Protein AF-A0A6L8ME46-F1 (afdb_monomer_lite)

Radius of gyration: 32.48 Å; chains: 1; bounding box: 89×39×88 Å

pLDDT: mean 83.57, std 16.37, range [35.91, 98.25]

Sequence (170 aa):
MGHIVDQDEEAYLAISTKRDQLRSTLTSAEKLLAERDKTIAALERQEGTIAKIMNDLLVGNQSAWIEWQHGKGAEAAMEWVENSLAGCGTPAEDAPWSKDAQAWYSANKADPFPTCFCGRPSNHLWMGKGFYSDAHYDQARAKAAAEATGKTGLPIFDGSSPDTEGGSCD

Structure (mmCIF, N/CA/C/O backbone):
data_AF-A0A6L8ME46-F1
#
_entry.id   AF-A0A6L8ME46-F1
#
loop_
_atom_site.group_PDB
_atom_site.id
_atom_site.type_symbol
_atom_site.label_atom_id
_atom_site.label_alt_id
_atom_site.label_comp_id
_atom_site.label_asym_id
_atom_site.label_entity_id
_atom_site.label_seq_id
_atom_site.pdbx_PDB_ins_code
_atom_site.Cartn_x
_atom_site.Cartn_y
_atom_site.Cartn_z
_atom_site.occupancy
_atom_site.B_iso_or_equiv
_atom_site.auth_seq_id
_atom_site.auth_comp_id
_atom_site.auth_asym_id
_atom_site.auth_atom_id
_atom_site.pdbx_PDB_model_num
ATOM 1 N N . MET A 1 1 ? -59.714 19.685 47.707 1.00 51.50 1 MET A N 1
ATOM 2 C CA . MET A 1 1 ? -58.482 19.106 48.284 1.00 51.50 1 MET A CA 1
ATOM 3 C C . MET A 1 1 ? -57.847 18.011 47.414 1.00 51.50 1 MET A C 1
ATOM 5 O O . MET A 1 1 ? -56.704 17.690 47.677 1.00 51.50 1 MET A O 1
ATOM 9 N N . GLY A 1 2 ? -58.515 17.483 46.370 1.00 56.84 2 GLY A N 1
ATOM 10 C CA . GLY A 1 2 ? -57.935 16.452 45.482 1.00 56.84 2 GLY A CA 1
ATOM 11 C C . GLY A 1 2 ? -56.994 16.959 44.377 1.00 56.84 2 GLY A C 1
ATOM 12 O O . GLY A 1 2 ? -56.082 16.250 43.991 1.00 56.84 2 GLY A O 1
ATOM 13 N N . HIS A 1 3 ? -57.134 18.211 43.929 1.00 54.97 3 HIS A N 1
ATOM 14 C CA . HIS A 1 3 ? -56.432 18.700 42.730 1.00 54.97 3 HIS A CA 1
ATOM 15 C C . HIS A 1 3 ? -54.907 18.891 42.879 1.00 54.97 3 HIS A C 1
ATOM 17 O O . HIS A 1 3 ? -54.210 18.968 41.875 1.00 54.97 3 HIS A O 1
ATOM 23 N N . ILE A 1 4 ? -54.406 18.997 44.116 1.00 56.94 4 ILE A N 1
ATOM 24 C CA . ILE A 1 4 ? -52.976 19.190 44.421 1.00 56.94 4 ILE A CA 1
ATOM 25 C C . ILE A 1 4 ? -52.235 17.842 44.439 1.00 56.94 4 ILE A C 1
ATOM 27 O O . ILE A 1 4 ? -51.068 17.788 44.084 1.00 56.94 4 ILE A O 1
ATOM 31 N N . VAL A 1 5 ? -52.922 16.748 44.788 1.00 59.72 5 VAL A N 1
ATOM 32 C CA . VAL A 1 5 ? -52.317 15.407 44.881 1.00 59.72 5 VAL A CA 1
ATOM 33 C C . VAL A 1 5 ? -52.085 14.804 43.487 1.00 59.72 5 VAL A C 1
ATOM 35 O O . VAL A 1 5 ? -51.055 14.178 43.262 1.00 59.72 5 VAL A O 1
ATOM 38 N N . ASP A 1 6 ? -52.980 15.075 42.528 1.00 62.50 6 ASP A N 1
ATOM 39 C CA . ASP A 1 6 ? -52.858 14.588 41.143 1.00 62.50 6 ASP A CA 1
ATOM 40 C C . ASP A 1 6 ? -51.673 15.221 40.379 1.00 62.50 6 ASP A C 1
ATOM 42 O O . ASP A 1 6 ? -51.036 14.562 39.558 1.00 62.50 6 ASP A O 1
ATOM 46 N N . GLN A 1 7 ? -51.337 16.489 40.659 1.00 64.94 7 GLN A N 1
ATOM 47 C CA . GLN A 1 7 ? -50.214 17.179 40.001 1.00 64.94 7 GLN A CA 1
ATOM 48 C C . GLN A 1 7 ? -48.844 16.653 40.459 1.00 64.94 7 GLN A C 1
ATOM 50 O O . GLN A 1 7 ? -47.900 16.620 39.666 1.00 64.94 7 GLN A O 1
ATOM 55 N N . ASP A 1 8 ? -48.737 16.203 41.712 1.00 76.81 8 ASP A N 1
ATOM 56 C CA . ASP A 1 8 ? -47.506 15.622 42.255 1.00 76.81 8 ASP A CA 1
ATOM 57 C C . ASP A 1 8 ? -47.240 14.213 41.691 1.00 76.81 8 ASP A C 1
ATOM 59 O O . ASP A 1 8 ? -46.087 13.843 41.449 1.00 76.81 8 ASP A O 1
ATOM 63 N N . GLU A 1 9 ? -48.293 13.437 41.414 1.00 84.19 9 GLU A N 1
ATOM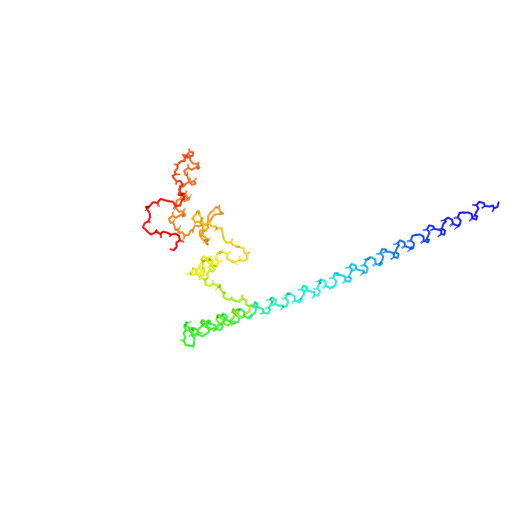 64 C CA . GLU A 1 9 ? -48.187 12.104 40.806 1.00 84.19 9 GLU A CA 1
ATOM 65 C C . GLU A 1 9 ? -47.782 12.178 39.323 1.00 84.19 9 GLU A C 1
ATOM 67 O O . GLU A 1 9 ? -46.889 11.449 38.877 1.00 84.19 9 GLU A O 1
ATOM 72 N N . GLU A 1 10 ? -48.353 13.122 38.569 1.00 86.00 10 GLU A N 1
ATOM 73 C CA . GLU A 1 10 ? -47.979 13.375 37.172 1.00 86.00 10 GLU A CA 1
ATOM 74 C C . GLU A 1 10 ? -46.522 13.862 37.054 1.00 86.00 10 GLU A C 1
ATOM 76 O O . GLU A 1 10 ? -45.753 13.373 36.216 1.00 86.00 10 GLU A O 1
ATOM 81 N N . ALA A 1 11 ? -46.094 14.758 37.952 1.00 86.75 11 ALA A N 1
ATOM 82 C CA . ALA A 1 11 ? -44.706 15.207 38.032 1.00 86.75 11 ALA A CA 1
ATOM 83 C C . ALA A 1 11 ? -43.745 14.053 38.370 1.00 86.75 11 ALA A C 1
ATOM 85 O O . ALA A 1 11 ? -42.673 13.932 37.764 1.00 86.75 11 ALA A O 1
ATOM 86 N N . TYR A 1 12 ? -44.129 13.166 39.292 1.00 89.44 12 TYR A N 1
ATOM 87 C CA . TYR A 1 12 ? -43.333 11.993 39.646 1.00 89.44 12 TYR A CA 1
ATOM 88 C C . TYR A 1 12 ? -43.170 11.025 38.462 1.00 89.44 12 TYR A C 1
ATOM 90 O O . TYR A 1 12 ? -42.053 10.578 38.173 1.00 89.44 12 TYR A O 1
ATOM 98 N N . LEU A 1 13 ? -44.254 10.745 37.733 1.00 91.31 13 LEU A N 1
ATOM 99 C CA . LEU A 1 13 ? -44.245 9.894 36.538 1.00 91.31 13 LEU A CA 1
ATOM 100 C C . LEU A 1 13 ? -43.380 10.484 35.416 1.00 91.31 13 LEU A C 1
ATOM 102 O O . LEU A 1 13 ? -42.591 9.756 34.801 1.00 91.31 13 LEU A O 1
ATOM 106 N N . ALA A 1 14 ? -43.457 11.797 35.183 1.00 92.81 14 ALA A N 1
ATOM 107 C CA . ALA A 1 14 ? -42.628 12.484 34.194 1.00 92.81 14 ALA A CA 1
ATOM 108 C C . ALA A 1 14 ? -41.131 12.399 34.544 1.00 92.81 14 ALA A C 1
ATOM 110 O O . ALA A 1 14 ? -40.301 12.080 33.686 1.00 92.81 14 ALA A O 1
ATOM 111 N N . ILE A 1 15 ? -40.780 12.609 35.818 1.00 94.38 15 ILE A N 1
ATOM 112 C CA . ILE A 1 15 ? -39.400 12.486 36.308 1.00 94.38 15 ILE A CA 1
ATOM 113 C C . ILE A 1 15 ? -38.901 11.041 36.190 1.00 94.38 15 ILE A C 1
ATOM 115 O O . ILE A 1 15 ? -37.772 10.822 35.743 1.00 94.38 15 ILE A O 1
ATOM 119 N N . SER A 1 16 ? -39.718 10.050 36.559 1.00 94.25 16 SER A N 1
ATOM 120 C CA . SER A 1 16 ? -39.346 8.635 36.436 1.00 94.25 16 SER A CA 1
ATOM 121 C C . SER A 1 16 ? -39.103 8.247 34.981 1.00 94.25 16 SER A C 1
ATOM 123 O O . SER A 1 16 ? -38.055 7.694 34.656 1.00 94.25 16 SER A O 1
ATOM 125 N N . THR A 1 17 ? -40.011 8.638 34.087 1.00 96.56 17 THR A N 1
ATOM 126 C CA . THR A 1 17 ? -39.892 8.372 32.648 1.00 96.56 17 THR A CA 1
ATOM 127 C C . THR A 1 17 ? -38.625 9.002 32.076 1.00 96.56 17 THR A C 1
ATOM 129 O O . THR A 1 17 ? -37.879 8.361 31.333 1.00 96.56 17 THR A O 1
ATOM 132 N N . LYS A 1 18 ? -38.326 10.251 32.454 1.00 96.06 18 LYS A N 1
ATOM 133 C CA . LYS A 1 18 ? -37.112 10.935 32.000 1.00 96.06 18 LYS A CA 1
ATOM 134 C C . LYS A 1 18 ? -35.843 10.265 32.526 1.00 96.06 18 LYS A C 1
ATOM 136 O O . LYS A 1 18 ? -34.863 10.162 31.790 1.00 96.06 18 LYS A O 1
ATOM 141 N N . ARG A 1 19 ? -35.856 9.786 33.774 1.00 96.38 19 ARG A N 1
ATOM 142 C CA . ARG A 1 19 ? -34.750 9.025 34.373 1.00 96.38 19 ARG A CA 1
ATOM 143 C C . ARG A 1 19 ? -34.488 7.728 33.608 1.00 96.38 19 ARG A C 1
ATOM 145 O O . ARG A 1 19 ? -33.330 7.427 33.325 1.00 96.38 19 ARG A O 1
ATOM 152 N N . ASP A 1 20 ? -35.536 6.998 33.242 1.00 96.69 20 ASP A N 1
ATOM 153 C CA . ASP A 1 20 ? -35.407 5.743 32.497 1.00 96.69 20 ASP A CA 1
ATOM 154 C C . ASP A 1 20 ? -34.904 5.978 31.069 1.00 96.69 20 ASP A C 1
ATOM 156 O O . ASP A 1 20 ? -34.013 5.267 30.602 1.00 96.69 20 ASP A O 1
ATOM 160 N N . GLN A 1 21 ? -35.376 7.043 30.411 1.00 96.12 21 GLN A N 1
ATOM 161 C CA . GLN A 1 21 ? -34.829 7.487 29.126 1.00 96.12 21 GLN A CA 1
ATOM 162 C C . GLN A 1 21 ? -33.337 7.821 29.236 1.00 96.12 21 GLN A C 1
ATOM 164 O O . GLN A 1 21 ? -32.545 7.325 28.437 1.00 96.12 21 GLN A O 1
ATOM 169 N N . LEU A 1 22 ? -32.937 8.610 30.241 1.00 97.06 22 LEU A N 1
ATOM 170 C CA . LEU A 1 22 ? -31.533 8.965 30.464 1.00 97.06 22 LEU A CA 1
ATOM 171 C C . LEU A 1 22 ? -30.670 7.724 30.702 1.00 97.06 22 LEU A C 1
ATOM 173 O O . LEU A 1 22 ? -29.614 7.589 30.085 1.00 97.06 22 LEU A O 1
ATOM 177 N N . ARG A 1 23 ? -31.140 6.783 31.527 1.00 97.31 23 ARG A N 1
ATOM 178 C CA . ARG A 1 23 ? -30.449 5.511 31.765 1.00 97.31 23 ARG A CA 1
ATOM 179 C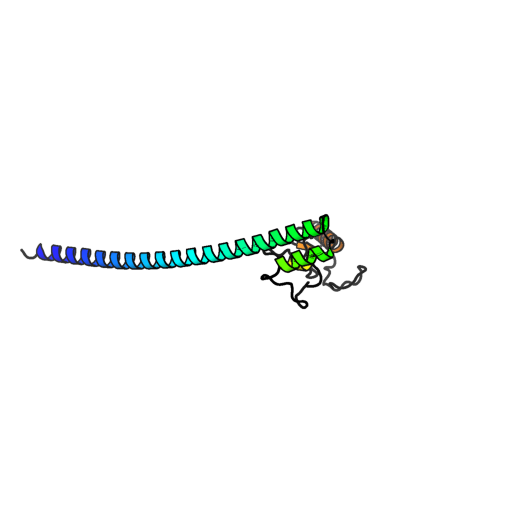 C . ARG A 1 23 ? -30.292 4.713 30.472 1.00 97.31 23 ARG A C 1
ATOM 181 O O . ARG A 1 23 ? -29.193 4.261 30.178 1.00 97.31 23 ARG A O 1
ATOM 188 N N . SER A 1 24 ? -31.352 4.600 29.672 1.00 96.50 24 SER A N 1
ATOM 189 C CA . SER A 1 24 ? -31.294 3.922 28.374 1.00 96.50 24 SER A CA 1
ATOM 190 C C . SER A 1 24 ? -30.284 4.581 27.432 1.00 96.50 24 SER A C 1
ATOM 192 O O . SER A 1 24 ? -29.505 3.888 26.777 1.00 96.50 24 SER A O 1
ATOM 194 N N . THR A 1 25 ? -30.266 5.916 27.364 1.00 96.81 25 THR A N 1
ATOM 195 C CA . THR A 1 25 ? -29.301 6.640 26.526 1.00 96.81 25 THR A CA 1
ATOM 196 C C . THR A 1 25 ? -27.870 6.477 27.023 1.00 96.81 25 THR A C 1
ATOM 198 O O . THR A 1 25 ? -26.977 6.281 26.204 1.00 96.81 25 THR A O 1
ATOM 201 N N . LEU A 1 26 ? -27.654 6.479 28.342 1.00 97.62 26 LEU A N 1
ATOM 202 C CA . LEU A 1 26 ? -26.341 6.267 28.945 1.00 97.62 26 LEU A CA 1
ATOM 203 C C . LEU A 1 26 ? -25.809 4.875 28.600 1.00 97.62 26 LEU A C 1
ATOM 205 O O . LEU A 1 26 ? -24.715 4.762 28.062 1.00 97.62 26 LEU A O 1
ATOM 209 N N . THR A 1 27 ? -26.621 3.833 28.782 1.00 97.44 27 THR A N 1
ATOM 210 C CA . THR A 1 27 ? -26.238 2.464 28.412 1.00 97.44 27 THR A CA 1
ATOM 211 C C . THR A 1 27 ? -25.959 2.327 26.914 1.00 97.44 27 THR A C 1
ATOM 213 O O . THR A 1 27 ? -25.053 1.600 26.509 1.00 97.44 27 THR A O 1
ATOM 216 N N . SER A 1 28 ? -26.714 3.026 26.060 1.00 97.25 28 SER A N 1
ATOM 217 C CA . SER A 1 28 ? -26.429 3.054 24.622 1.00 97.25 28 SER A CA 1
ATOM 218 C C . SER A 1 28 ? -25.096 3.744 24.317 1.00 97.25 28 SER A C 1
ATOM 220 O O . SER A 1 28 ? -24.339 3.256 23.480 1.00 97.25 28 SER A O 1
ATOM 222 N N . ALA A 1 29 ? -24.795 4.858 24.986 1.00 97.06 29 ALA A N 1
ATOM 223 C CA . ALA A 1 29 ? -23.541 5.584 24.814 1.00 97.06 29 ALA A CA 1
ATOM 224 C C . ALA A 1 29 ? -22.337 4.758 25.291 1.00 97.06 29 ALA A C 1
ATOM 226 O O . ALA A 1 29 ? -21.342 4.674 24.578 1.00 97.06 29 ALA A O 1
ATOM 227 N N . GLU A 1 30 ? -22.447 4.078 26.433 1.00 97.75 30 GLU A N 1
ATOM 228 C CA . GLU A 1 30 ? -21.411 3.178 26.959 1.00 97.75 30 GLU A CA 1
ATOM 229 C C . GLU A 1 30 ? -21.088 2.046 25.977 1.00 97.75 30 GLU A C 1
ATOM 231 O O . GLU A 1 30 ? -19.919 1.755 25.725 1.00 97.75 30 GLU A O 1
ATOM 236 N N . LYS A 1 31 ? -22.111 1.447 25.353 1.00 97.31 31 LYS A N 1
ATOM 237 C CA . LYS A 1 31 ? -21.913 0.427 24.312 1.00 97.31 31 LYS A CA 1
ATOM 238 C C . LYS A 1 31 ? -21.179 0.982 23.093 1.00 97.31 31 LYS A C 1
ATOM 240 O O . LYS A 1 31 ? -20.285 0.319 22.576 1.00 97.31 31 LYS A O 1
ATOM 245 N N . LEU A 1 32 ? -21.544 2.182 22.640 1.00 97.56 32 LEU A N 1
ATOM 246 C CA . LEU A 1 32 ? -20.879 2.832 21.509 1.00 97.56 32 LEU A CA 1
ATOM 247 C C . LEU A 1 32 ? -19.420 3.168 21.826 1.00 97.56 32 LEU A C 1
ATOM 249 O O . LEU A 1 32 ? -18.563 2.971 20.972 1.00 97.56 32 LEU A O 1
ATOM 253 N N . LEU A 1 33 ? -19.126 3.637 23.041 1.00 97.69 33 LEU A N 1
ATOM 254 C CA . LEU A 1 33 ? -17.756 3.901 23.483 1.00 97.69 33 LEU A CA 1
ATOM 255 C C . LEU A 1 33 ? -16.929 2.616 23.517 1.00 97.69 33 LEU A C 1
ATOM 257 O O . LEU A 1 33 ? -15.870 2.568 22.902 1.00 97.69 33 LEU A O 1
ATOM 261 N N . ALA A 1 34 ? -17.458 1.546 24.115 1.00 97.25 34 ALA A N 1
ATOM 262 C CA . ALA A 1 34 ? -16.771 0.259 24.152 1.00 97.25 34 ALA A CA 1
ATOM 263 C C . ALA A 1 34 ? -16.489 -0.299 22.744 1.00 97.25 34 ALA A C 1
ATOM 265 O O . ALA A 1 34 ? -15.446 -0.907 22.514 1.00 97.25 34 ALA A O 1
ATOM 266 N N . GLU A 1 35 ? -17.398 -0.099 21.787 1.00 97.88 35 GLU A N 1
ATOM 267 C CA . GLU A 1 35 ? -17.182 -0.538 20.405 1.00 97.88 35 G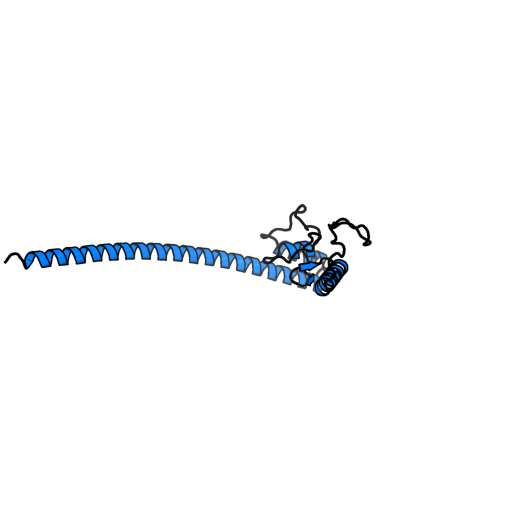LU A CA 1
ATOM 268 C C . GLU A 1 35 ? -16.159 0.331 19.661 1.00 97.88 35 GLU A C 1
ATOM 270 O O . GLU A 1 35 ? -15.331 -0.183 18.903 1.00 97.88 35 GLU A O 1
ATOM 275 N N . ARG A 1 36 ? -16.154 1.643 19.924 1.00 97.62 36 ARG A N 1
ATOM 276 C CA . ARG A 1 36 ? -15.114 2.544 19.418 1.00 97.62 36 ARG A CA 1
ATOM 277 C C . ARG A 1 36 ? -13.741 2.162 19.953 1.00 97.62 36 ARG A C 1
ATOM 279 O O . ARG A 1 36 ? -12.819 2.078 19.152 1.00 97.62 36 ARG A O 1
ATOM 286 N N . ASP A 1 37 ? -13.615 1.861 21.241 1.00 98.25 37 ASP A N 1
ATOM 287 C CA . ASP A 1 37 ? -12.337 1.470 21.846 1.00 98.25 37 ASP A CA 1
ATOM 288 C C . ASP A 1 37 ? -11.799 0.169 21.238 1.00 98.25 37 ASP A C 1
ATOM 290 O O . ASP A 1 37 ? -10.616 0.072 20.911 1.00 98.25 37 ASP A O 1
ATOM 294 N N . LYS A 1 38 ? -12.672 -0.818 20.986 1.00 97.81 38 LYS A N 1
ATOM 295 C CA . LYS A 1 38 ? -12.281 -2.035 20.253 1.00 97.81 38 LYS A CA 1
ATOM 296 C C . LYS A 1 38 ? -11.807 -1.726 18.837 1.00 97.81 38 LYS A C 1
ATOM 298 O O . LYS A 1 38 ? -10.827 -2.318 18.386 1.00 97.81 38 LYS A O 1
ATOM 303 N N . THR A 1 39 ? -12.506 -0.830 18.142 1.00 98.00 39 THR A N 1
ATOM 304 C CA . THR A 1 39 ? -12.158 -0.426 16.775 1.00 98.00 39 THR A CA 1
ATOM 305 C C . THR A 1 39 ? -10.810 0.291 16.751 1.00 98.00 39 THR A C 1
ATOM 307 O O . THR A 1 39 ? -9.962 -0.052 15.934 1.00 98.00 39 THR A O 1
ATOM 310 N N . ILE A 1 40 ? -10.576 1.219 17.683 1.00 98.19 40 ILE A N 1
ATOM 311 C CA . ILE A 1 40 ? -9.300 1.931 17.836 1.00 98.19 40 ILE A CA 1
ATOM 312 C C . ILE A 1 40 ? -8.175 0.928 18.093 1.00 98.19 40 ILE A C 1
ATOM 314 O O . ILE A 1 40 ? -7.214 0.894 17.333 1.00 98.19 40 ILE A O 1
ATOM 318 N N . ALA A 1 41 ? -8.340 0.027 19.063 1.00 97.62 41 ALA A N 1
ATOM 319 C CA . ALA A 1 41 ? -7.328 -0.983 19.364 1.00 97.62 41 ALA A CA 1
ATOM 320 C C . ALA A 1 41 ? -7.053 -1.930 18.177 1.00 97.62 41 ALA A C 1
ATOM 322 O O . ALA A 1 41 ? -5.943 -2.437 18.016 1.00 97.62 41 ALA A O 1
ATOM 323 N N . ALA A 1 42 ? -8.056 -2.217 17.340 1.00 96.88 42 ALA A N 1
ATOM 324 C CA . ALA A 1 42 ? -7.861 -3.003 16.125 1.00 96.88 42 ALA A CA 1
ATOM 325 C C . ALA A 1 42 ? -7.073 -2.229 15.056 1.00 96.88 42 ALA A C 1
ATOM 327 O O . ALA A 1 42 ? -6.165 -2.805 14.457 1.00 96.88 42 ALA A O 1
ATOM 328 N N . LEU A 1 43 ? -7.383 -0.945 14.860 1.00 97.81 43 LEU A N 1
ATOM 329 C CA . LEU A 1 43 ? -6.672 -0.068 13.929 1.00 97.81 43 LEU A CA 1
ATOM 330 C C . LEU A 1 43 ? -5.218 0.151 14.357 1.00 97.81 43 LEU A C 1
ATOM 332 O O . LEU A 1 43 ? -4.328 -0.008 13.531 1.00 97.81 43 LEU A O 1
ATOM 336 N N . GLU A 1 44 ? -4.954 0.391 15.643 1.00 97.50 44 GLU A N 1
ATOM 337 C CA . GLU A 1 44 ? -3.591 0.529 16.180 1.00 97.50 44 GLU A CA 1
ATOM 338 C C . GLU A 1 44 ? -2.750 -0.738 15.938 1.00 97.50 44 GLU A C 1
ATOM 340 O O . GLU A 1 44 ? -1.571 -0.670 15.587 1.00 97.50 44 GLU A O 1
ATOM 345 N N . ARG A 1 45 ? -3.356 -1.930 16.060 1.00 95.06 45 ARG A N 1
ATOM 346 C CA . ARG A 1 45 ? -2.679 -3.197 15.726 1.00 95.06 45 ARG A CA 1
ATOM 347 C C . ARG A 1 45 ? -2.385 -3.337 14.232 1.00 95.06 45 ARG A C 1
ATOM 349 O O . ARG A 1 45 ? -1.335 -3.876 13.869 1.00 95.06 45 ARG A O 1
ATOM 356 N N . GLN A 1 46 ? -3.302 -2.896 13.372 1.00 94.94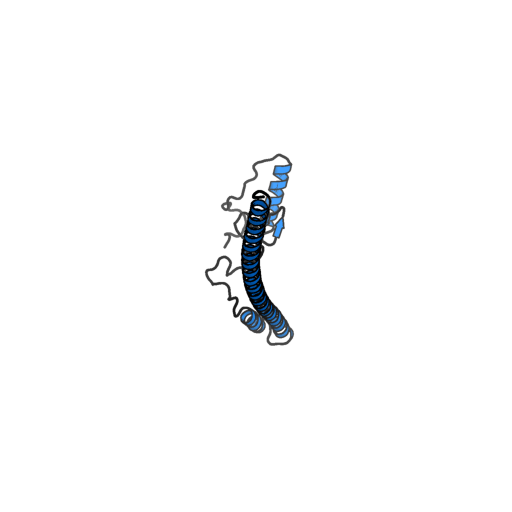 46 GLN A N 1
ATOM 357 C CA . GLN A 1 46 ? -3.092 -2.901 11.923 1.00 94.94 46 GLN A CA 1
ATOM 358 C C . GLN A 1 46 ? -1.985 -1.920 11.531 1.00 94.94 46 GLN A C 1
ATOM 360 O O . GLN A 1 46 ? -1.065 -2.310 10.817 1.00 94.94 46 GLN A O 1
ATOM 365 N N . GLU A 1 47 ? -2.014 -0.699 12.067 1.00 95.94 47 GLU A N 1
ATOM 366 C CA . GLU A 1 47 ? -0.977 0.316 11.870 1.00 95.94 47 GLU A CA 1
ATOM 367 C C . GLU A 1 47 ? 0.396 -0.208 12.300 1.00 95.94 47 GLU A C 1
ATOM 369 O O . GLU A 1 47 ? 1.349 -0.160 11.523 1.00 95.94 47 GLU A O 1
ATOM 374 N N . GLY A 1 48 ? 0.488 -0.813 13.489 1.00 93.25 48 GLY A N 1
ATOM 375 C CA . GLY A 1 48 ? 1.730 -1.416 13.972 1.00 93.25 48 GLY A CA 1
ATOM 376 C C . GLY A 1 48 ? 2.252 -2.545 13.077 1.00 93.25 48 GLY A C 1
ATOM 377 O O . GLY A 1 48 ? 3.463 -2.703 12.928 1.00 93.25 48 GLY A O 1
ATOM 378 N N . THR A 1 49 ? 1.363 -3.327 12.461 1.00 90.94 49 THR A N 1
ATOM 379 C CA . THR A 1 49 ? 1.747 -4.365 11.489 1.00 90.94 49 THR A CA 1
ATOM 380 C C . THR A 1 49 ? 2.281 -3.747 10.198 1.00 90.94 49 THR A C 1
ATOM 382 O O . THR A 1 49 ? 3.347 -4.140 9.731 1.00 90.94 49 THR A O 1
ATOM 385 N N . ILE A 1 50 ? 1.587 -2.745 9.652 1.00 90.81 50 ILE A N 1
ATOM 386 C CA . ILE A 1 50 ? 1.998 -2.048 8.425 1.00 90.81 50 ILE A CA 1
ATOM 387 C C . ILE A 1 50 ? 3.346 -1.348 8.629 1.00 90.81 50 ILE A C 1
ATOM 389 O O . ILE A 1 50 ? 4.223 -1.462 7.778 1.00 90.81 50 ILE A O 1
ATOM 393 N N . ALA A 1 51 ? 3.551 -0.684 9.769 1.00 92.00 51 ALA A N 1
ATOM 394 C CA . ALA A 1 51 ? 4.807 -0.009 10.086 1.00 92.00 51 ALA A CA 1
ATOM 395 C C . ALA A 1 51 ? 6.004 -0.974 10.097 1.00 92.00 51 ALA A C 1
ATOM 397 O O . ALA A 1 51 ? 7.071 -0.630 9.592 1.00 92.00 51 ALA A O 1
ATOM 398 N N . LYS A 1 52 ? 5.823 -2.196 10.618 1.00 89.50 52 LYS A N 1
ATOM 399 C CA . LYS A 1 52 ? 6.859 -3.241 10.596 1.00 89.50 52 LYS A CA 1
ATOM 400 C C . LYS A 1 52 ? 7.165 -3.712 9.177 1.00 89.50 52 LYS A C 1
ATOM 402 O O . LYS A 1 52 ? 8.325 -3.716 8.796 1.00 89.50 52 LYS A O 1
ATOM 407 N N . ILE A 1 53 ? 6.136 -4.016 8.382 1.00 88.19 53 ILE A N 1
ATOM 408 C CA . ILE A 1 53 ? 6.310 -4.432 6.979 1.00 88.19 53 ILE A CA 1
ATOM 409 C C . ILE A 1 53 ? 7.056 -3.351 6.186 1.00 88.19 53 ILE A C 1
ATOM 411 O O . ILE A 1 53 ? 8.026 -3.641 5.494 1.00 88.19 53 ILE A O 1
ATOM 415 N N . MET A 1 54 ? 6.646 -2.087 6.323 1.00 89.38 54 MET A N 1
ATOM 416 C CA . MET A 1 54 ? 7.299 -0.964 5.643 1.00 89.38 54 MET A CA 1
ATOM 417 C C . MET A 1 54 ? 8.752 -0.775 6.090 1.00 89.38 54 MET A C 1
ATOM 419 O O . MET A 1 54 ? 9.610 -0.473 5.262 1.00 89.38 54 MET A O 1
ATOM 423 N N . ASN A 1 55 ? 9.036 -0.956 7.383 1.00 91.06 55 ASN A N 1
ATOM 424 C CA . ASN A 1 55 ? 10.398 -0.926 7.903 1.00 91.06 55 ASN A CA 1
ATOM 425 C C . ASN A 1 55 ? 11.259 -2.040 7.291 1.00 91.06 55 ASN A C 1
ATOM 427 O O . ASN A 1 55 ? 12.361 -1.762 6.826 1.00 91.06 55 ASN A O 1
ATOM 431 N N . ASP A 1 56 ? 10.756 -3.271 7.253 1.00 88.56 56 ASP A N 1
ATOM 432 C CA . ASP A 1 56 ? 11.504 -4.423 6.747 1.00 88.56 56 ASP A CA 1
ATOM 433 C C . ASP A 1 56 ? 11.763 -4.299 5.234 1.00 88.56 56 ASP A C 1
ATOM 435 O O . ASP A 1 56 ? 12.882 -4.546 4.779 1.00 88.56 56 ASP A O 1
ATOM 439 N N . LEU A 1 57 ? 10.788 -3.783 4.471 1.00 89.88 57 LEU A N 1
ATOM 440 C CA . LEU A 1 57 ? 10.960 -3.404 3.062 1.00 89.88 57 LEU A CA 1
ATOM 441 C C . LEU A 1 57 ? 12.070 -2.357 2.877 1.00 89.88 57 LEU A C 1
ATOM 443 O O . LEU A 1 57 ? 12.928 -2.487 2.001 1.00 89.88 57 LEU A O 1
ATOM 447 N N . LEU A 1 58 ? 12.075 -1.308 3.706 1.00 93.69 58 LEU A N 1
ATOM 448 C CA . LEU A 1 58 ? 13.074 -0.243 3.631 1.00 93.69 58 LEU A CA 1
ATOM 449 C C . LEU A 1 58 ? 14.480 -0.760 3.966 1.00 93.69 58 LEU A C 1
ATOM 451 O O . LEU A 1 58 ? 15.423 -0.494 3.221 1.00 93.69 58 LEU A O 1
ATOM 455 N N . VAL A 1 59 ? 14.620 -1.502 5.064 1.00 93.38 59 VAL A N 1
ATOM 456 C CA . VAL A 1 59 ? 15.908 -2.036 5.529 1.00 93.38 59 VAL A CA 1
ATOM 457 C C . VAL A 1 59 ? 16.451 -3.095 4.566 1.00 93.38 59 VAL A C 1
ATOM 459 O O . VAL A 1 59 ? 17.657 -3.124 4.313 1.00 93.38 59 VAL A O 1
ATOM 462 N N . GLY A 1 60 ? 15.587 -3.914 3.961 1.00 93.50 60 GLY A N 1
ATOM 463 C CA . GLY A 1 60 ? 15.981 -4.862 2.918 1.00 93.50 60 GLY A CA 1
ATOM 464 C C . GLY A 1 60 ? 16.547 -4.164 1.679 1.00 93.50 60 GLY A C 1
ATOM 465 O O . GLY A 1 60 ? 17.646 -4.492 1.237 1.00 93.50 60 GLY A O 1
ATOM 466 N N . ASN A 1 61 ? 15.878 -3.114 1.190 1.00 93.56 61 ASN A N 1
ATOM 467 C CA . ASN A 1 61 ? 16.377 -2.303 0.072 1.00 93.56 61 ASN A CA 1
ATOM 468 C C . ASN A 1 61 ? 17.695 -1.577 0.398 1.00 93.56 61 ASN A C 1
ATOM 470 O O . ASN A 1 61 ? 18.586 -1.489 -0.448 1.00 93.56 61 ASN A O 1
ATOM 474 N N . GLN A 1 62 ? 17.852 -1.074 1.626 1.00 95.81 62 GLN A N 1
ATOM 475 C CA . GLN A 1 62 ? 19.114 -0.482 2.086 1.00 95.81 62 GLN A CA 1
ATOM 476 C C . GLN A 1 62 ? 20.244 -1.518 2.121 1.00 95.81 62 GLN A C 1
ATOM 478 O O . GLN A 1 62 ? 21.359 -1.227 1.689 1.00 95.81 62 GLN A O 1
ATOM 483 N N . SER A 1 63 ? 19.951 -2.732 2.586 1.00 96.31 63 SER A N 1
ATOM 484 C CA . SER A 1 63 ? 20.903 -3.848 2.603 1.00 96.31 63 SER A CA 1
ATOM 485 C C . SER A 1 63 ? 21.315 -4.249 1.186 1.00 96.31 63 SER A C 1
ATOM 487 O O . SER A 1 63 ? 22.506 -4.386 0.921 1.00 96.31 63 SER A O 1
ATOM 489 N N . ALA A 1 64 ? 20.359 -4.321 0.252 1.00 97.25 64 ALA A N 1
ATOM 490 C CA . ALA A 1 64 ? 20.628 -4.565 -1.164 1.00 97.25 64 ALA A CA 1
ATOM 491 C C . ALA A 1 64 ? 21.578 -3.506 -1.753 1.00 97.25 64 ALA A C 1
ATOM 493 O O . ALA A 1 64 ? 22.552 -3.841 -2.425 1.00 97.25 64 ALA A O 1
ATOM 494 N N . TRP A 1 65 ? 21.349 -2.224 -1.452 1.00 97.00 65 TRP A N 1
ATOM 495 C CA . TRP A 1 65 ? 22.229 -1.140 -1.896 1.00 97.00 65 TRP A CA 1
ATOM 496 C C . TRP A 1 65 ? 23.659 -1.283 -1.357 1.00 97.00 65 TRP A C 1
ATOM 498 O O . TRP A 1 65 ? 24.625 -1.112 -2.103 1.00 97.00 65 TRP A O 1
ATOM 508 N N . ILE A 1 66 ? 23.803 -1.614 -0.070 1.00 97.62 66 ILE A N 1
ATOM 509 C CA . ILE A 1 66 ? 25.107 -1.830 0.571 1.00 97.62 66 ILE A CA 1
ATOM 510 C C . ILE A 1 66 ? 25.824 -3.037 -0.051 1.00 97.62 66 ILE A C 1
ATOM 512 O O . ILE A 1 66 ? 27.003 -2.926 -0.383 1.00 97.62 66 ILE A O 1
ATOM 516 N N . GLU A 1 67 ? 25.130 -4.161 -0.249 1.00 98.19 67 GLU A N 1
ATOM 517 C CA . GLU A 1 67 ? 25.684 -5.374 -0.869 1.00 98.19 67 GLU A CA 1
ATOM 518 C C . GLU A 1 67 ? 26.136 -5.116 -2.313 1.00 98.19 67 GLU A C 1
ATOM 520 O O . GLU A 1 67 ? 27.205 -5.567 -2.722 1.00 98.19 67 GLU A O 1
ATOM 525 N N . TRP A 1 68 ? 25.374 -4.329 -3.075 1.00 97.50 68 TRP A N 1
ATOM 526 C CA . TRP A 1 68 ? 25.761 -3.944 -4.430 1.00 97.50 68 TRP A CA 1
ATOM 527 C C . TRP A 1 68 ? 27.015 -3.056 -4.453 1.00 97.50 68 TRP A C 1
ATOM 529 O O . TRP A 1 68 ? 27.901 -3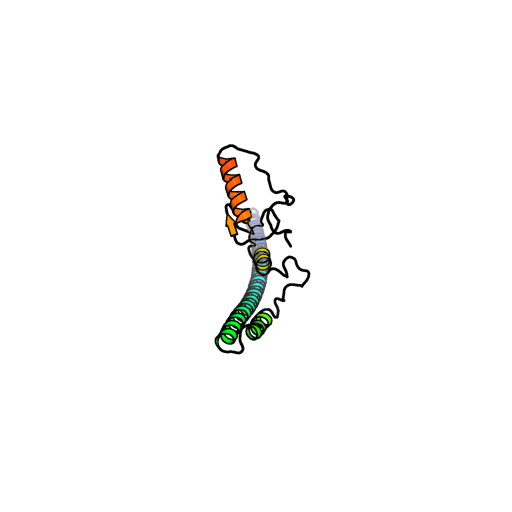.268 -5.279 1.00 97.50 68 TRP A O 1
ATOM 539 N N . GLN A 1 69 ? 27.111 -2.075 -3.548 1.00 97.69 69 GLN A N 1
ATOM 540 C CA . GLN A 1 69 ? 28.222 -1.114 -3.507 1.00 97.69 69 GLN A CA 1
ATOM 541 C C . GLN A 1 69 ? 29.510 -1.676 -2.892 1.00 97.69 69 GLN A C 1
ATOM 543 O O . GLN A 1 69 ? 30.610 -1.267 -3.271 1.00 97.69 69 GLN A O 1
ATOM 548 N N . HIS A 1 70 ? 29.391 -2.563 -1.906 1.00 97.50 70 HIS A N 1
ATOM 549 C CA . HIS A 1 70 ? 30.511 -2.975 -1.054 1.00 97.50 70 HIS A CA 1
ATOM 550 C C . HIS A 1 70 ? 30.657 -4.491 -0.898 1.00 97.50 70 HIS A C 1
ATOM 552 O O . HIS A 1 70 ? 31.661 -4.946 -0.350 1.00 97.50 70 HIS A O 1
ATOM 558 N N . GLY A 1 71 ? 29.668 -5.262 -1.341 1.00 95.69 71 GLY A N 1
ATOM 559 C CA . GLY A 1 71 ? 29.623 -6.712 -1.209 1.00 95.69 71 GLY A CA 1
ATOM 560 C C . GLY A 1 71 ? 29.935 -7.433 -2.516 1.00 95.69 71 GLY A C 1
ATOM 561 O O . GLY A 1 71 ? 30.860 -7.084 -3.252 1.00 95.69 71 GLY A O 1
ATOM 562 N N . LYS A 1 72 ? 29.174 -8.493 -2.783 1.00 95.94 72 LYS A N 1
ATOM 563 C CA . LYS A 1 72 ?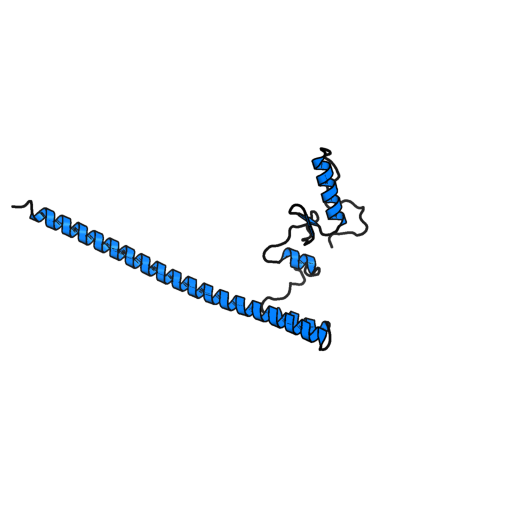 29.385 -9.427 -3.896 1.00 95.94 72 LYS A CA 1
ATOM 564 C C . LYS A 1 72 ? 28.745 -8.977 -5.213 1.00 95.94 72 LYS A C 1
ATOM 566 O O . LYS A 1 72 ? 28.848 -9.706 -6.196 1.00 95.94 72 LYS A O 1
ATOM 571 N N . GLY A 1 73 ? 28.120 -7.800 -5.254 1.00 95.06 73 GLY A N 1
ATOM 572 C CA . GLY A 1 73 ? 27.536 -7.226 -6.467 1.00 95.06 73 GLY A CA 1
ATOM 573 C C . GLY A 1 73 ? 26.013 -7.360 -6.554 1.00 95.06 73 GLY A C 1
ATOM 574 O O . GLY A 1 73 ? 25.331 -7.618 -5.563 1.00 95.06 73 GLY A O 1
ATOM 575 N N . ALA A 1 74 ? 25.472 -7.109 -7.748 1.00 94.31 74 ALA A N 1
ATOM 576 C CA . ALA A 1 74 ? 24.040 -6.889 -7.961 1.00 94.31 74 ALA A CA 1
ATOM 577 C C . ALA A 1 74 ? 23.194 -8.157 -7.767 1.00 94.31 74 ALA A C 1
ATOM 579 O O . ALA A 1 74 ? 22.096 -8.085 -7.226 1.00 94.31 74 ALA A O 1
ATOM 580 N N . GLU A 1 75 ? 23.704 -9.322 -8.155 1.00 95.19 75 GLU A N 1
ATOM 581 C CA . GLU A 1 75 ? 22.993 -10.594 -8.027 1.00 95.19 75 GLU A CA 1
ATOM 582 C C . GLU A 1 75 ? 22.795 -10.975 -6.555 1.00 95.19 75 GLU A C 1
ATOM 584 O O . GLU A 1 75 ? 21.695 -11.343 -6.159 1.00 95.19 75 GLU A O 1
ATOM 589 N N . ALA A 1 76 ? 23.826 -10.800 -5.721 1.00 95.00 76 ALA A N 1
ATOM 590 C CA . ALA A 1 76 ? 23.720 -11.021 -4.277 1.00 95.00 76 ALA A CA 1
ATOM 591 C C . ALA A 1 76 ? 22.810 -9.982 -3.599 1.00 95.00 76 ALA A C 1
ATOM 593 O O . ALA A 1 76 ? 22.113 -10.290 -2.636 1.00 95.00 76 ALA A O 1
ATOM 594 N N . ALA A 1 77 ? 22.766 -8.752 -4.120 1.00 95.69 77 ALA A N 1
ATOM 595 C CA . ALA A 1 77 ? 21.849 -7.728 -3.632 1.00 95.69 77 ALA A CA 1
ATOM 596 C C . ALA A 1 77 ? 20.369 -8.110 -3.830 1.00 95.69 77 ALA A C 1
ATOM 598 O O . ALA A 1 77 ? 19.532 -7.726 -3.012 1.00 95.69 77 ALA A O 1
ATOM 599 N N . MET A 1 78 ? 20.038 -8.896 -4.861 1.00 92.94 78 MET A N 1
ATOM 600 C CA . MET A 1 78 ? 18.662 -9.348 -5.097 1.00 92.94 78 MET A CA 1
ATOM 601 C C . MET A 1 78 ? 18.141 -10.286 -4.006 1.00 92.94 78 MET A C 1
ATOM 603 O O . MET A 1 78 ? 16.944 -10.257 -3.735 1.00 92.94 78 MET A O 1
ATOM 607 N N . GLU A 1 79 ? 19.009 -11.033 -3.316 1.00 92.38 79 GLU A N 1
ATOM 608 C CA . GLU A 1 79 ? 18.606 -11.857 -2.166 1.00 92.38 79 GLU A CA 1
ATOM 609 C C . GLU A 1 79 ? 18.033 -10.986 -1.034 1.00 92.38 79 GLU A C 1
ATOM 611 O O . GLU A 1 79 ? 17.053 -11.351 -0.387 1.00 92.38 79 GLU A O 1
ATOM 616 N N . TRP A 1 80 ? 18.593 -9.790 -0.811 1.00 93.44 80 TRP A N 1
ATOM 617 C CA . TRP A 1 80 ? 18.074 -8.840 0.179 1.00 93.44 80 TRP A CA 1
ATOM 618 C C . TRP A 1 80 ? 16.729 -8.244 -0.235 1.00 93.44 80 TRP A C 1
ATOM 620 O O . TRP A 1 80 ? 15.851 -8.069 0.613 1.00 93.44 80 TRP A O 1
ATOM 630 N N . VAL A 1 81 ? 16.549 -7.971 -1.530 1.00 90.12 81 VAL A N 1
ATOM 631 C CA . VAL A 1 81 ? 15.256 -7.541 -2.079 1.00 90.12 81 VAL A CA 1
ATOM 632 C C . VAL A 1 81 ? 14.218 -8.648 -1.899 1.00 90.12 81 VAL A C 1
ATOM 634 O O . VAL A 1 81 ? 13.138 -8.379 -1.383 1.00 90.12 81 VAL A O 1
ATOM 637 N N . GLU A 1 82 ? 14.547 -9.895 -2.233 1.00 87.62 82 GLU A N 1
ATOM 638 C CA . GLU A 1 82 ? 13.652 -11.045 -2.062 1.00 87.62 82 GLU A CA 1
ATOM 639 C C . GLU A 1 82 ? 13.285 -11.273 -0.588 1.00 87.62 82 GLU A C 1
ATOM 641 O O . GLU A 1 82 ? 12.107 -11.415 -0.261 1.00 87.62 82 GLU A O 1
ATOM 646 N N . ASN A 1 83 ? 14.261 -11.197 0.322 1.00 84.75 83 ASN A N 1
ATOM 647 C CA . ASN A 1 83 ? 14.022 -11.279 1.765 1.00 84.75 83 ASN A CA 1
ATOM 648 C C . ASN A 1 83 ? 13.069 -10.182 2.255 1.00 84.75 83 ASN A C 1
ATOM 650 O O . ASN A 1 83 ? 12.219 -10.441 3.102 1.00 84.75 83 ASN A O 1
ATOM 654 N N . SER A 1 84 ? 13.176 -8.969 1.709 1.00 84.25 84 SER A N 1
ATOM 655 C CA . SER A 1 84 ? 12.274 -7.862 2.043 1.00 84.25 84 SER A CA 1
ATOM 656 C C . SER A 1 84 ? 10.833 -8.099 1.571 1.00 84.25 84 SER A C 1
ATOM 658 O O . SER A 1 84 ? 9.887 -7.598 2.173 1.00 84.25 84 SER A O 1
ATOM 660 N N . LEU A 1 85 ? 10.657 -8.903 0.518 1.00 83.19 85 LEU A N 1
ATOM 661 C CA . LEU A 1 85 ? 9.353 -9.298 -0.014 1.00 83.19 85 LEU A CA 1
ATOM 662 C C . LEU A 1 85 ? 8.756 -10.502 0.732 1.00 83.19 85 LEU A C 1
ATOM 664 O O . LEU A 1 85 ? 7.579 -10.822 0.532 1.00 83.19 85 LEU A O 1
ATOM 668 N N . ALA A 1 86 ? 9.520 -11.165 1.606 1.00 71.38 86 ALA A N 1
ATOM 669 C CA . ALA A 1 86 ? 9.034 -12.278 2.410 1.00 71.38 86 ALA A CA 1
ATOM 670 C C . ALA A 1 86 ? 7.887 -11.814 3.330 1.00 71.38 86 ALA A C 1
ATOM 672 O O . ALA A 1 86 ? 8.071 -11.021 4.248 1.00 71.38 86 ALA A O 1
ATOM 673 N N . GLY A 1 87 ? 6.673 -12.308 3.066 1.00 64.31 87 GLY A N 1
ATOM 674 C CA . GLY A 1 87 ? 5.437 -11.910 3.755 1.00 64.31 87 GLY A CA 1
ATOM 675 C C . GLY A 1 87 ? 4.480 -11.082 2.890 1.00 64.31 87 GLY A C 1
ATOM 676 O O . GLY A 1 87 ? 3.268 -11.219 3.046 1.00 64.31 87 GLY A O 1
ATOM 677 N N . CYS A 1 88 ? 4.996 -10.305 1.934 1.00 71.12 88 CYS A N 1
ATOM 678 C CA . CYS A 1 88 ? 4.196 -9.655 0.887 1.00 71.12 88 CYS A CA 1
ATOM 679 C C . CYS A 1 88 ? 4.037 -10.546 -0.357 1.00 71.12 88 CYS A C 1
ATOM 681 O O . CYS A 1 88 ? 3.018 -10.465 -1.040 1.00 71.12 88 CYS A O 1
ATOM 683 N N . GLY A 1 89 ? 5.014 -11.424 -0.605 1.00 77.50 89 GLY A N 1
ATOM 684 C CA . GLY A 1 89 ? 5.068 -12.322 -1.756 1.00 77.50 89 GLY A CA 1
ATOM 685 C C . GLY A 1 89 ? 5.670 -11.665 -3.000 1.00 77.50 89 GLY A C 1
ATOM 686 O O . GLY A 1 89 ? 5.721 -10.442 -3.128 1.00 77.50 89 GLY A O 1
ATOM 687 N N . THR A 1 90 ? 6.141 -12.498 -3.924 1.00 82.38 90 THR A N 1
ATOM 688 C CA . THR A 1 90 ? 6.517 -12.090 -5.281 1.00 82.38 90 THR A CA 1
ATOM 689 C C . THR A 1 90 ? 5.310 -12.202 -6.219 1.00 82.38 90 THR A C 1
ATOM 691 O O . THR A 1 90 ? 4.354 -12.924 -5.916 1.00 82.38 90 THR A O 1
ATOM 694 N N . PRO A 1 91 ? 5.313 -11.487 -7.359 1.00 85.75 91 PRO A N 1
ATOM 695 C CA . PRO A 1 91 ? 4.320 -11.697 -8.407 1.00 85.75 91 PRO A CA 1
ATOM 696 C C . PRO A 1 91 ? 4.249 -13.175 -8.804 1.00 85.75 91 PRO A C 1
ATOM 698 O O . PRO A 1 91 ? 5.286 -13.802 -9.021 1.00 85.75 91 PRO A O 1
ATOM 701 N N . ALA A 1 92 ? 3.040 -13.725 -8.933 1.00 87.12 92 ALA A N 1
ATOM 702 C CA . ALA A 1 92 ? 2.875 -15.041 -9.542 1.00 87.12 92 ALA A CA 1
ATOM 703 C C . ALA A 1 92 ? 3.339 -14.993 -11.007 1.00 87.12 92 ALA A C 1
ATOM 705 O O . ALA A 1 92 ? 3.157 -13.983 -11.689 1.00 87.12 92 ALA A O 1
ATOM 706 N N . GLU A 1 93 ? 3.934 -16.078 -11.501 1.00 87.75 93 GLU A N 1
ATOM 707 C CA . GLU A 1 93 ? 4.506 -16.108 -12.855 1.00 87.75 93 GLU A CA 1
ATOM 708 C C . GLU A 1 93 ? 3.461 -15.871 -13.956 1.00 87.75 93 GLU A C 1
ATOM 710 O O . GLU A 1 93 ? 3.782 -15.305 -15.002 1.00 87.75 93 GLU A O 1
ATOM 715 N N . ASP A 1 94 ? 2.211 -16.269 -13.720 1.00 91.00 94 ASP A N 1
ATOM 716 C CA . ASP A 1 94 ? 1.078 -16.114 -14.635 1.00 91.00 94 ASP A CA 1
ATOM 717 C C . ASP A 1 94 ? 0.307 -14.799 -14.447 1.00 91.00 94 ASP A C 1
ATOM 719 O O . ASP A 1 94 ? -0.629 -14.515 -15.200 1.00 91.00 94 ASP A O 1
ATOM 723 N N . ALA A 1 95 ? 0.690 -13.975 -13.468 1.00 89.81 95 ALA A N 1
ATOM 724 C CA . ALA A 1 95 ? 0.027 -12.707 -13.229 1.00 89.81 95 ALA A CA 1
ATOM 725 C C . ALA A 1 95 ? 0.257 -11.734 -14.407 1.00 89.81 95 ALA A C 1
ATOM 727 O O . ALA A 1 95 ? 1.349 -11.702 -14.987 1.00 89.81 95 ALA A O 1
ATOM 728 N N . PRO A 1 96 ? -0.733 -10.888 -14.757 1.00 90.06 96 PRO A N 1
ATOM 729 C CA . PRO A 1 96 ? -0.554 -9.871 -15.786 1.00 90.06 96 PRO A CA 1
ATOM 730 C C . PRO A 1 96 ? 0.676 -9.007 -15.501 1.00 90.06 96 PRO A C 1
ATOM 732 O O . PRO A 1 96 ? 0.832 -8.492 -14.394 1.00 90.06 96 PRO A O 1
ATOM 735 N N . TRP A 1 97 ? 1.526 -8.829 -16.515 1.00 90.38 97 TRP A N 1
ATOM 736 C CA . TRP A 1 97 ? 2.762 -8.040 -16.439 1.00 90.38 97 TRP A CA 1
ATOM 737 C C . TRP A 1 97 ? 3.867 -8.621 -15.540 1.00 90.38 97 TRP A C 1
ATOM 739 O O . TRP A 1 97 ? 4.835 -7.918 -15.268 1.00 90.38 97 TRP A O 1
ATOM 749 N N . SER A 1 98 ? 3.791 -9.890 -15.119 1.00 88.69 98 SER A N 1
ATOM 750 C CA . SER A 1 98 ? 4.821 -10.543 -14.283 1.00 88.69 98 SER A CA 1
ATOM 751 C C . SER A 1 98 ? 6.241 -10.488 -14.873 1.00 88.69 98 SER A C 1
ATOM 753 O O . SER A 1 98 ? 7.223 -10.545 -14.137 1.00 88.69 98 SER A O 1
ATOM 755 N N . LYS A 1 99 ? 6.354 -10.343 -16.201 1.00 89.62 99 LYS A N 1
ATOM 756 C CA . LYS A 1 99 ? 7.618 -10.268 -16.954 1.00 89.62 99 LYS A CA 1
ATOM 757 C C . LYS A 1 99 ? 8.051 -8.845 -17.330 1.00 89.62 99 LYS A C 1
ATOM 759 O O . LYS A 1 99 ? 9.144 -8.674 -17.860 1.00 89.62 99 LYS A O 1
ATOM 764 N N . ASP A 1 100 ? 7.228 -7.831 -17.062 1.00 90.38 100 ASP A N 1
ATOM 765 C CA . ASP A 1 100 ? 7.519 -6.421 -17.354 1.00 90.38 100 ASP A CA 1
ATOM 766 C C . ASP A 1 100 ? 7.434 -5.604 -16.059 1.00 90.38 100 ASP A C 1
ATOM 768 O O . ASP A 1 100 ? 6.355 -5.214 -15.612 1.00 90.38 100 ASP A O 1
ATOM 772 N N . ALA A 1 101 ? 8.594 -5.319 -15.460 1.00 90.56 101 ALA A N 1
ATOM 773 C CA . ALA A 1 101 ? 8.687 -4.635 -14.170 1.00 90.56 101 ALA A CA 1
ATOM 774 C C . ALA A 1 101 ? 8.015 -3.248 -14.164 1.00 90.56 101 ALA A C 1
ATOM 776 O O . ALA A 1 101 ? 7.378 -2.868 -13.177 1.00 90.56 101 ALA A O 1
ATOM 777 N N . GLN A 1 102 ? 8.119 -2.488 -15.261 1.00 89.62 102 GLN A N 1
ATOM 778 C CA . GLN A 1 102 ? 7.526 -1.152 -15.334 1.00 89.62 102 GLN A CA 1
ATOM 779 C C . GLN A 1 102 ? 6.007 -1.236 -15.487 1.00 89.62 102 GLN A C 1
ATOM 781 O O . GLN A 1 102 ? 5.289 -0.468 -14.837 1.00 89.62 102 GLN A O 1
ATOM 786 N N . ALA A 1 103 ? 5.498 -2.151 -16.317 1.00 91.00 103 ALA A N 1
ATOM 787 C CA . ALA A 1 103 ? 4.059 -2.370 -16.447 1.00 91.00 103 ALA A CA 1
ATOM 788 C C . ALA A 1 103 ? 3.457 -2.924 -15.146 1.00 91.00 103 ALA A C 1
ATOM 790 O O . ALA A 1 103 ? 2.424 -2.418 -14.702 1.00 91.00 103 ALA A O 1
ATOM 791 N N . TRP A 1 104 ? 4.147 -3.859 -14.479 1.00 93.06 104 TRP A N 1
ATOM 792 C CA . TRP A 1 104 ? 3.763 -4.379 -13.167 1.00 93.06 104 TRP A CA 1
ATOM 793 C C . TRP A 1 104 ? 3.606 -3.259 -12.140 1.00 93.06 104 TRP A C 1
ATOM 795 O O . TRP A 1 104 ? 2.544 -3.121 -11.532 1.00 93.06 104 TRP A O 1
ATOM 805 N N . TYR A 1 105 ? 4.636 -2.423 -11.972 1.00 92.00 105 TYR A N 1
ATOM 806 C CA . TYR A 1 105 ? 4.599 -1.309 -11.024 1.00 92.00 105 TYR A CA 1
ATOM 807 C C . TYR A 1 105 ? 3.472 -0.322 -11.348 1.00 92.00 105 TYR A C 1
ATOM 809 O O . TYR A 1 105 ? 2.734 0.120 -10.466 1.00 92.00 105 TYR A O 1
ATOM 817 N N . SER A 1 106 ? 3.314 0.002 -12.631 1.00 92.88 106 SER A N 1
ATOM 818 C CA . SER A 1 106 ? 2.302 0.948 -13.104 1.00 92.88 106 SER A CA 1
ATOM 819 C C . SER A 1 106 ? 0.875 0.444 -12.855 1.00 92.88 106 SER A C 1
ATOM 821 O O . SER A 1 106 ? 0.003 1.256 -12.557 1.00 92.88 106 SER A O 1
ATOM 823 N N . ALA A 1 107 ? 0.644 -0.871 -12.942 1.00 93.56 107 ALA A N 1
ATOM 824 C CA . ALA A 1 107 ? -0.651 -1.502 -12.685 1.00 93.56 107 ALA A CA 1
ATOM 825 C C . ALA A 1 107 ? -0.971 -1.685 -11.198 1.00 93.56 107 ALA A C 1
ATOM 827 O O . ALA A 1 107 ? -2.126 -1.546 -10.808 1.00 93.56 107 ALA A O 1
ATOM 828 N N . ASN A 1 108 ? 0.026 -2.049 -10.387 1.00 91.75 108 ASN A N 1
ATOM 829 C CA . ASN A 1 108 ? -0.211 -2.608 -9.052 1.00 91.75 108 ASN A CA 1
ATOM 830 C C . ASN A 1 108 ? 0.074 -1.637 -7.898 1.00 91.75 108 ASN A C 1
ATOM 832 O O . ASN A 1 108 ? -0.184 -1.974 -6.743 1.00 91.75 108 ASN A O 1
ATOM 836 N N . LYS A 1 109 ? 0.610 -0.437 -8.161 1.00 91.00 109 LYS A N 1
ATOM 837 C CA . LYS A 1 109 ? 0.771 0.574 -7.104 1.00 91.00 109 LYS A CA 1
ATOM 838 C C . LYS A 1 109 ? -0.595 1.027 -6.565 1.00 91.00 109 LYS A C 1
ATOM 840 O O . LYS A 1 109 ? -1.583 0.973 -7.285 1.00 91.00 109 LYS A O 1
ATOM 845 N N . ALA A 1 110 ? -0.629 1.537 -5.328 1.00 91.50 110 ALA A N 1
ATOM 846 C CA . ALA A 1 110 ? -1.871 1.912 -4.632 1.00 91.50 110 ALA A CA 1
ATOM 847 C C . ALA A 1 110 ? -2.800 2.836 -5.448 1.00 91.50 110 ALA A C 1
ATOM 849 O O . ALA A 1 110 ? -4.014 2.663 -5.413 1.00 91.50 110 ALA A O 1
ATOM 850 N N . ASP A 1 111 ? -2.213 3.748 -6.230 1.00 91.81 111 ASP A N 1
ATOM 851 C CA . ASP A 1 111 ? -2.919 4.570 -7.219 1.00 91.81 111 ASP A CA 1
ATOM 852 C C . ASP A 1 111 ? -2.427 4.224 -8.636 1.00 91.81 111 ASP A C 1
ATOM 854 O O . ASP A 1 111 ? -1.481 4.866 -9.099 1.00 91.81 111 ASP A O 1
ATOM 858 N N . PRO A 1 112 ? -2.968 3.210 -9.330 1.00 92.81 112 PRO A N 1
ATOM 859 C CA . PRO A 1 112 ? -2.437 2.759 -10.616 1.00 92.81 112 PRO A CA 1
ATOM 860 C C . PRO A 1 112 ? -2.350 3.873 -11.661 1.00 92.81 112 PRO A C 1
ATOM 862 O O . PRO A 1 112 ? -3.174 4.791 -11.700 1.00 92.81 112 PRO A O 1
ATOM 865 N N . PHE A 1 113 ? -1.352 3.793 -12.538 1.00 91.56 113 PHE A N 1
ATOM 866 C CA . PHE A 1 113 ? -1.269 4.717 -13.660 1.00 91.56 113 PHE A CA 1
ATOM 867 C C . PHE A 1 113 ? -2.331 4.404 -14.724 1.00 91.56 113 PHE A C 1
ATOM 869 O O . PHE A 1 113 ? -2.714 3.244 -14.898 1.00 91.56 113 PHE A O 1
ATOM 876 N N . PRO A 1 114 ? -2.801 5.420 -15.473 1.00 89.88 114 PRO A N 1
ATOM 877 C CA . PRO A 1 114 ? -3.705 5.191 -16.587 1.00 89.88 114 PRO A CA 1
ATOM 878 C C . PRO A 1 114 ? -3.050 4.313 -17.657 1.00 89.88 114 PRO A C 1
ATOM 880 O O . PRO A 1 114 ? -1.832 4.299 -17.856 1.00 89.88 114 PRO A O 1
ATOM 883 N N . THR A 1 115 ? -3.895 3.596 -18.383 1.00 89.06 115 THR A N 1
ATOM 884 C CA . THR A 1 115 ? -3.469 2.745 -19.485 1.00 89.06 115 THR A CA 1
ATOM 885 C C . THR A 1 115 ? -3.332 3.542 -20.773 1.00 89.06 115 THR A C 1
ATOM 887 O O . THR A 1 115 ? -4.008 4.552 -21.008 1.00 89.06 115 THR A O 1
ATOM 890 N N . CYS A 1 116 ? -2.436 3.061 -21.625 1.00 85.06 116 CYS A N 1
ATOM 891 C CA . CYS A 1 116 ? -2.433 3.407 -23.032 1.00 85.06 116 CYS A CA 1
ATOM 892 C C . CYS A 1 116 ? -3.663 2.824 -23.729 1.00 85.06 116 CYS A C 1
ATOM 894 O O . CYS A 1 116 ? -4.291 1.889 -23.235 1.00 85.06 116 CYS A O 1
ATOM 896 N N . PHE A 1 117 ? -4.003 3.354 -24.902 1.00 80.56 117 PHE A N 1
ATOM 897 C CA . PHE A 1 117 ? -5.093 2.820 -25.719 1.00 80.56 117 PHE A CA 1
ATOM 898 C C . PHE A 1 117 ? -4.861 1.361 -26.148 1.00 80.56 117 PHE A C 1
ATOM 900 O O . PHE A 1 117 ? -5.827 0.663 -26.425 1.00 80.56 117 PHE A O 1
ATOM 907 N N . CYS A 1 118 ? -3.613 0.878 -26.135 1.00 76.19 118 CYS A N 1
ATOM 908 C CA . CYS A 1 118 ? -3.283 -0.537 -26.330 1.00 76.19 118 CYS A CA 1
ATOM 909 C C . CYS A 1 118 ? -3.490 -1.414 -25.077 1.00 76.19 118 CYS A C 1
ATOM 911 O O . CYS A 1 118 ? -3.221 -2.607 -25.111 1.00 76.19 118 CYS A O 1
ATOM 913 N N . GLY A 1 119 ? -3.921 -0.840 -23.951 1.00 83.06 119 GLY A N 1
ATOM 914 C CA . GLY A 1 119 ? -4.159 -1.557 -22.697 1.00 83.06 119 GLY A CA 1
ATOM 915 C C . GLY A 1 119 ? -2.962 -1.617 -21.744 1.00 83.06 119 GLY A C 1
ATOM 916 O O . GLY A 1 119 ? -3.169 -1.853 -20.555 1.00 83.06 119 GLY A O 1
ATOM 917 N N . ARG A 1 120 ? -1.731 -1.330 -22.200 1.00 87.06 120 ARG A N 1
ATOM 918 C CA . ARG A 1 120 ? -0.545 -1.340 -21.326 1.00 87.06 120 ARG A CA 1
ATOM 919 C C . ARG A 1 120 ? -0.569 -0.168 -20.321 1.00 87.06 120 ARG A C 1
ATOM 921 O O . ARG A 1 120 ? -0.683 0.987 -20.747 1.00 87.06 120 ARG A O 1
ATOM 928 N N . PRO A 1 121 ? -0.431 -0.420 -19.007 1.00 89.94 121 PRO A N 1
ATOM 929 C CA . PRO A 1 121 ? -0.222 0.614 -17.990 1.00 89.94 121 PRO A CA 1
ATOM 930 C C . PRO A 1 121 ? 1.054 1.419 -18.269 1.00 89.94 121 PRO A C 1
ATOM 932 O O . PRO A 1 121 ? 2.069 0.841 -18.662 1.00 89.94 121 PRO A O 1
ATOM 935 N N . SER A 1 122 ? 1.036 2.741 -18.072 1.00 87.38 122 SER A N 1
ATOM 936 C CA . SER A 1 122 ? 2.225 3.558 -18.345 1.00 87.38 122 SER A CA 1
ATOM 937 C C . SER A 1 122 ? 2.404 4.744 -17.406 1.00 87.38 122 SER A C 1
ATOM 939 O O . SER A 1 122 ? 1.463 5.472 -17.112 1.00 87.38 122 SER A O 1
ATOM 941 N N . ASN A 1 123 ? 3.655 4.981 -17.018 1.00 83.44 123 ASN A N 1
ATOM 942 C CA . ASN A 1 123 ? 4.115 6.158 -16.287 1.00 83.44 123 ASN A CA 1
ATOM 943 C C . ASN A 1 123 ? 4.383 7.386 -17.182 1.00 83.44 123 ASN A C 1
ATOM 945 O O . ASN A 1 123 ? 4.692 8.454 -16.657 1.00 83.44 123 ASN A O 1
ATOM 949 N N . HIS A 1 124 ? 4.274 7.265 -18.507 1.00 86.25 124 HIS A N 1
ATOM 950 C CA . HIS A 1 124 ? 4.364 8.397 -19.428 1.00 86.25 124 HIS A CA 1
ATOM 951 C C . HIS A 1 124 ? 2.967 8.981 -19.652 1.00 86.25 124 HIS A C 1
ATOM 953 O O . HIS A 1 124 ? 2.105 8.353 -20.272 1.00 86.25 124 HIS A O 1
ATOM 959 N N . LEU A 1 125 ? 2.731 10.170 -19.095 1.00 86.38 125 LEU A N 1
ATOM 960 C CA . LEU A 1 125 ? 1.390 10.713 -18.892 1.00 86.38 125 LEU A CA 1
ATOM 961 C C . LEU A 1 125 ? 1.157 12.005 -19.662 1.00 86.38 125 LEU A C 1
ATOM 963 O O . LEU A 1 125 ? 1.972 12.925 -19.613 1.00 86.38 125 LEU A O 1
ATOM 967 N N . TRP A 1 126 ? -0.023 12.122 -20.271 1.00 84.81 126 TRP A N 1
ATOM 968 C CA . TRP A 1 126 ? -0.498 13.382 -20.833 1.00 84.81 126 TRP A CA 1
ATOM 969 C C . TRP A 1 126 ? -2.014 13.439 -20.924 1.00 84.81 126 TRP A C 1
ATOM 971 O O . TRP A 1 126 ? -2.666 12.472 -21.312 1.00 84.81 126 TRP A O 1
ATOM 981 N N . MET A 1 127 ? -2.582 14.579 -20.519 1.00 85.31 127 MET A N 1
ATOM 982 C CA . MET A 1 127 ? -4.033 14.820 -20.516 1.00 85.31 127 MET A CA 1
ATOM 983 C C . MET A 1 127 ? -4.839 13.709 -19.811 1.00 85.31 127 MET A C 1
ATOM 985 O O . MET A 1 127 ? -5.915 13.323 -20.259 1.00 85.31 127 MET A O 1
ATOM 989 N N . GLY A 1 128 ? -4.308 13.164 -18.709 1.00 82.12 128 GLY A N 1
ATOM 990 C CA . GLY A 1 128 ? -4.959 12.094 -17.941 1.00 82.12 128 GLY A CA 1
ATOM 991 C C . GLY A 1 128 ? -4.934 10.709 -18.604 1.00 82.12 128 GLY A C 1
ATOM 992 O O . GLY A 1 128 ? -5.661 9.818 -18.170 1.00 82.12 128 GLY A O 1
ATOM 993 N N . LYS A 1 129 ? -4.123 10.514 -19.650 1.00 82.94 129 LYS A N 1
ATOM 994 C CA . LYS A 1 129 ? -3.901 9.231 -20.333 1.00 82.94 129 LYS A CA 1
ATOM 995 C C . LYS A 1 129 ? -2.449 8.780 -20.183 1.00 82.94 129 LYS A C 1
ATOM 997 O O . LYS A 1 129 ? -1.566 9.622 -20.024 1.00 82.94 129 LYS A O 1
ATOM 1002 N N . GLY A 1 130 ? -2.229 7.467 -20.224 1.00 85.50 130 GLY A N 1
ATOM 1003 C CA . GLY A 1 130 ? -0.896 6.864 -20.254 1.00 85.50 130 GLY A CA 1
ATOM 1004 C C . GLY A 1 130 ? -0.489 6.497 -21.680 1.00 85.50 130 GLY A C 1
ATOM 1005 O O . GLY A 1 130 ? -1.348 6.261 -22.524 1.00 85.50 130 GLY A O 1
ATOM 1006 N N . PHE A 1 131 ? 0.809 6.427 -21.966 1.00 85.50 131 PHE A N 1
ATOM 1007 C CA . PHE A 1 131 ? 1.332 6.039 -23.283 1.00 85.50 131 PHE A CA 1
ATOM 1008 C C . PHE A 1 131 ? 2.550 5.148 -23.118 1.00 85.50 131 PHE A C 1
ATOM 1010 O O . PHE A 1 131 ? 3.477 5.527 -22.424 1.00 85.50 131 PHE A O 1
ATOM 1017 N N . TYR A 1 132 ? 2.576 3.944 -23.687 1.00 81.00 132 TYR A N 1
ATOM 1018 C CA . TYR A 1 132 ? 3.716 3.054 -23.427 1.00 81.00 132 TYR A CA 1
ATOM 1019 C C . TYR A 1 132 ? 5.002 3.480 -24.157 1.00 81.00 132 TYR A C 1
ATOM 1021 O O . TYR A 1 132 ? 6.084 3.075 -23.745 1.00 81.00 132 TYR A O 1
ATOM 1029 N N . SER A 1 133 ? 4.877 4.273 -25.224 1.00 82.75 133 SER A N 1
ATOM 1030 C CA . SER A 1 133 ? 5.974 4.723 -26.081 1.00 82.75 133 SER A CA 1
ATOM 1031 C C . SER A 1 133 ? 5.749 6.152 -26.569 1.00 82.75 133 SER A C 1
ATOM 1033 O O . SER A 1 133 ? 4.610 6.634 -26.620 1.00 82.75 133 SER A O 1
ATOM 1035 N N . ASP A 1 134 ? 6.835 6.792 -27.002 1.00 84.31 134 ASP A N 1
ATOM 1036 C CA . ASP A 1 134 ? 6.795 8.122 -27.615 1.00 84.31 134 ASP A CA 1
ATOM 1037 C C . ASP A 1 134 ? 5.919 8.135 -28.875 1.00 84.31 134 ASP A C 1
ATOM 1039 O O . ASP A 1 134 ? 5.150 9.067 -29.079 1.00 84.31 134 ASP A O 1
ATOM 1043 N N . ALA A 1 135 ? 5.920 7.055 -29.665 1.00 84.31 135 ALA A N 1
ATOM 1044 C CA . ALA A 1 135 ? 5.060 6.937 -30.844 1.00 84.31 135 ALA A CA 1
ATOM 1045 C C . ALA A 1 135 ? 3.567 7.039 -30.486 1.00 84.31 135 ALA A C 1
ATOM 1047 O O . ALA A 1 135 ? 2.806 7.751 -31.141 1.00 84.31 135 ALA A O 1
ATOM 1048 N N . HIS A 1 136 ? 3.139 6.364 -29.417 1.00 83.19 136 HIS A N 1
ATOM 1049 C CA . HIS A 1 136 ? 1.750 6.406 -28.958 1.00 83.19 136 HIS A CA 1
ATOM 1050 C C . HIS A 1 136 ? 1.383 7.772 -28.369 1.00 83.19 136 HIS A C 1
ATOM 1052 O O . HIS A 1 136 ? 0.260 8.251 -28.551 1.00 83.19 136 HIS A O 1
ATOM 1058 N N . TYR A 1 137 ? 2.333 8.407 -27.686 1.00 85.06 137 TYR A N 1
ATOM 1059 C CA . TYR A 1 137 ? 2.186 9.764 -27.178 1.00 85.06 137 TYR A CA 1
ATOM 1060 C C . TYR A 1 137 ? 2.047 10.789 -28.313 1.00 85.06 137 TYR A C 1
ATOM 1062 O O . TYR A 1 137 ? 1.096 11.577 -28.325 1.00 85.06 137 TYR A O 1
ATOM 1070 N N . ASP A 1 138 ? 2.939 10.748 -29.302 1.00 85.81 138 ASP A N 1
ATOM 1071 C CA . ASP A 1 138 ? 2.961 11.667 -30.440 1.00 85.81 138 ASP A CA 1
ATOM 1072 C C . ASP A 1 138 ? 1.698 11.540 -31.291 1.00 85.81 138 ASP A C 1
ATOM 1074 O O . ASP A 1 138 ? 1.117 12.544 -31.710 1.00 85.81 138 ASP A O 1
ATOM 1078 N N . GLN A 1 139 ? 1.202 10.317 -31.478 1.00 81.12 139 GLN A N 1
ATOM 1079 C CA . GLN A 1 139 ? -0.073 10.080 -32.149 1.00 81.12 139 GLN A CA 1
ATOM 1080 C C . GLN A 1 139 ? -1.245 10.704 -31.387 1.00 81.12 139 GLN A C 1
ATOM 1082 O O . GLN A 1 139 ? -2.088 11.381 -31.983 1.00 81.12 139 GLN A O 1
ATOM 1087 N N . ALA A 1 140 ? -1.301 10.533 -30.065 1.00 83.44 140 ALA A N 1
ATOM 1088 C CA . ALA A 1 140 ? -2.354 11.132 -29.252 1.00 83.44 140 ALA A CA 1
ATOM 1089 C C . ALA A 1 140 ? -2.292 12.665 -29.271 1.00 83.44 140 ALA A C 1
ATOM 1091 O O . ALA A 1 140 ? -3.326 13.333 -29.368 1.00 83.44 140 ALA A O 1
ATOM 1092 N N . ARG A 1 141 ? -1.082 13.229 -29.246 1.00 84.31 141 ARG A N 1
ATOM 1093 C CA . ARG A 1 141 ? -0.825 14.665 -29.408 1.00 84.31 141 ARG A CA 1
ATOM 1094 C C . ARG A 1 141 ? -1.302 15.179 -30.762 1.00 84.31 141 ARG A C 1
ATOM 1096 O O . ARG A 1 141 ? -2.005 16.189 -30.812 1.00 84.31 141 ARG A O 1
ATOM 1103 N N . ALA A 1 142 ? -0.961 14.480 -31.843 1.00 84.88 142 ALA A N 1
ATOM 1104 C CA . ALA A 1 142 ? -1.376 14.829 -33.197 1.00 84.88 142 ALA A CA 1
ATOM 1105 C C . ALA A 1 142 ? -2.902 14.780 -33.350 1.00 84.88 142 ALA A C 1
ATOM 1107 O O . ALA A 1 142 ? -3.495 15.705 -33.908 1.00 84.88 142 ALA A O 1
ATOM 1108 N N . LYS A 1 143 ? -3.552 13.753 -32.788 1.00 80.38 143 LYS A N 1
ATOM 1109 C CA . LYS A 1 143 ? -5.014 13.631 -32.773 1.00 80.38 143 LYS A CA 1
ATOM 1110 C C . LYS A 1 143 ? -5.674 14.799 -32.042 1.00 80.38 143 LYS A C 1
ATOM 1112 O O . LYS A 1 143 ? -6.546 15.447 -32.609 1.00 80.38 143 LYS A O 1
ATOM 1117 N N . ALA A 1 144 ? -5.235 15.111 -30.826 1.00 83.06 144 ALA A N 1
ATOM 1118 C CA . ALA A 1 144 ? -5.803 16.217 -30.058 1.00 83.06 144 ALA A CA 1
ATOM 1119 C C . ALA A 1 144 ? -5.607 17.576 -30.754 1.00 83.06 144 ALA A C 1
ATOM 1121 O O . ALA A 1 144 ? -6.499 18.422 -30.729 1.00 83.06 144 ALA A O 1
ATOM 1122 N N . ALA A 1 145 ? -4.460 17.788 -31.411 1.00 83.88 145 ALA A N 1
ATOM 1123 C CA . ALA A 1 145 ? -4.217 18.987 -32.212 1.00 83.88 145 ALA A CA 1
ATOM 1124 C C . ALA A 1 145 ? -5.147 19.063 -33.441 1.00 83.88 145 ALA A C 1
ATOM 1126 O O . ALA A 1 145 ? -5.648 20.137 -33.783 1.00 83.88 145 ALA A O 1
ATOM 1127 N N . ALA A 1 146 ? -5.420 17.930 -34.093 1.00 80.06 146 ALA A N 1
ATOM 1128 C CA . ALA A 1 146 ? -6.367 17.852 -35.204 1.00 80.06 146 ALA A CA 1
ATOM 1129 C C . ALA A 1 146 ? -7.814 18.119 -34.747 1.00 80.06 146 ALA A C 1
ATOM 1131 O O . ALA A 1 146 ? -8.520 18.918 -35.364 1.00 80.06 146 ALA A O 1
ATOM 1132 N N . GLU A 1 147 ? -8.228 17.539 -33.620 1.00 79.75 147 GLU A N 1
ATOM 1133 C CA . GLU A 1 147 ? -9.547 17.767 -33.017 1.00 79.75 147 GLU A CA 1
ATOM 1134 C C . GLU A 1 147 ? -9.735 19.235 -32.605 1.00 79.75 147 GLU A C 1
ATOM 1136 O O . GLU A 1 147 ? -10.761 19.835 -32.923 1.00 79.75 147 GLU A O 1
ATOM 1141 N N . ALA A 1 148 ? -8.718 19.856 -31.999 1.00 78.88 148 ALA A N 1
ATOM 1142 C CA . ALA A 1 148 ? -8.737 21.275 -31.635 1.00 78.88 148 ALA A CA 1
ATOM 1143 C C . ALA A 1 148 ? -8.831 22.220 -32.849 1.00 78.88 148 ALA A C 1
ATOM 1145 O O . ALA A 1 148 ? -9.316 23.342 -32.725 1.00 78.88 148 ALA A O 1
ATOM 1146 N N . THR A 1 149 ? -8.390 21.771 -34.029 1.00 80.69 149 THR A N 1
ATOM 1147 C CA . THR A 1 149 ? -8.475 22.528 -35.292 1.00 80.69 149 THR A CA 1
ATOM 1148 C C . THR A 1 149 ? -9.704 22.165 -36.135 1.00 80.69 149 THR A C 1
ATOM 1150 O O . THR A 1 149 ? -9.821 22.616 -37.274 1.00 80.69 149 THR A O 1
ATOM 1153 N N . GLY A 1 150 ? -10.638 21.375 -35.589 1.00 69.88 150 GLY A N 1
ATOM 1154 C CA . GLY A 1 150 ? -11.886 20.994 -36.257 1.00 69.88 150 GLY A CA 1
ATOM 1155 C C . GLY A 1 150 ? -11.727 19.939 -37.357 1.00 69.88 150 GLY A C 1
ATOM 1156 O O . GLY A 1 150 ? -12.669 19.696 -38.109 1.00 69.88 150 GLY A O 1
ATOM 1157 N N . LYS A 1 151 ? -10.556 19.297 -37.464 1.00 59.62 151 LYS A N 1
ATOM 1158 C CA . LYS A 1 151 ? -10.307 18.174 -38.375 1.00 59.62 151 LYS A CA 1
ATOM 1159 C C . LYS A 1 151 ? -10.551 16.864 -37.625 1.00 59.62 151 LYS A C 1
ATOM 1161 O O . LYS A 1 151 ? -9.644 16.325 -36.996 1.00 59.62 151 LYS A O 1
ATOM 1166 N N . THR A 1 152 ? -11.774 16.346 -37.666 1.00 53.59 152 THR A N 1
ATOM 1167 C CA . THR A 1 152 ? -12.098 15.028 -37.098 1.00 53.59 152 THR A CA 1
ATOM 1168 C C . THR A 1 152 ? -11.856 13.926 -38.139 1.00 53.59 152 THR A C 1
ATOM 1170 O O . THR A 1 152 ? -12.202 14.092 -39.306 1.00 53.59 152 THR A O 1
ATOM 1173 N N . GLY A 1 153 ? -11.236 12.805 -37.735 1.00 54.28 153 GLY A N 1
ATOM 1174 C CA . GLY A 1 153 ? -11.112 11.605 -38.584 1.00 54.28 153 GLY A CA 1
ATOM 1175 C C . GLY A 1 153 ? -9.706 11.054 -38.862 1.00 54.28 153 GLY A C 1
ATOM 1176 O O . GLY A 1 153 ? -9.573 10.224 -39.757 1.00 54.28 153 GLY A O 1
ATOM 1177 N N . LEU A 1 154 ? -8.656 11.457 -38.134 1.00 53.00 154 LEU A N 1
ATOM 1178 C CA . LEU A 1 154 ? -7.388 10.708 -38.189 1.00 53.00 154 LEU A CA 1
ATOM 1179 C C . LEU A 1 154 ? -7.588 9.301 -37.593 1.00 53.00 154 LEU A C 1
ATOM 1181 O O . LEU A 1 154 ? -8.309 9.183 -36.594 1.00 53.00 154 LEU A O 1
ATOM 1185 N N . PRO A 1 155 ? -6.997 8.249 -38.196 1.00 50.31 155 PRO A N 1
ATOM 1186 C CA . PRO A 1 155 ? -7.272 6.869 -37.826 1.00 50.31 155 PRO A CA 1
ATOM 1187 C C . PRO A 1 155 ? -6.992 6.652 -36.341 1.00 50.31 155 PRO A C 1
ATOM 1189 O O . PRO A 1 155 ? -5.895 6.901 -35.841 1.00 50.31 155 PRO A O 1
ATOM 1192 N N . ILE A 1 156 ? -8.028 6.213 -35.632 1.00 50.28 156 ILE A N 1
ATOM 1193 C CA . ILE A 1 156 ? -7.890 5.652 -34.296 1.00 50.28 156 ILE A CA 1
ATOM 1194 C C . ILE A 1 156 ? -7.213 4.307 -34.512 1.00 50.28 156 ILE A C 1
ATOM 1196 O O . ILE A 1 156 ? -7.762 3.461 -35.214 1.00 50.28 156 ILE A O 1
ATOM 1200 N N . PHE A 1 157 ? -6.026 4.122 -33.943 1.00 50.81 157 PHE A N 1
ATOM 1201 C CA . PHE A 1 157 ? -5.447 2.794 -33.838 1.00 50.81 157 PHE A CA 1
ATOM 1202 C C . PHE A 1 157 ? -6.406 1.965 -32.972 1.00 50.81 157 PHE A C 1
ATOM 1204 O O . PHE A 1 157 ? -6.517 2.180 -31.767 1.00 50.81 157 PHE A O 1
ATOM 1211 N N . ASP A 1 158 ? -7.156 1.070 -33.608 1.00 50.47 158 ASP A N 1
ATOM 1212 C CA . ASP A 1 158 ? -8.075 0.107 -32.991 1.00 50.47 158 ASP A CA 1
ATOM 1213 C C . ASP A 1 158 ? -7.330 -1.107 -32.403 1.00 50.47 158 ASP A C 1
ATOM 1215 O O . ASP A 1 158 ? -7.944 -2.098 -32.021 1.00 50.47 158 ASP A O 1
ATOM 1219 N N . GLY A 1 159 ? -5.999 -1.017 -32.327 1.00 44.97 159 GLY A N 1
ATOM 1220 C CA . GLY A 1 159 ? -5.114 -2.121 -31.974 1.00 44.97 159 GLY A CA 1
ATOM 1221 C C . GLY A 1 159 ? -4.608 -2.919 -33.179 1.00 44.97 159 GLY A C 1
ATOM 1222 O O . GLY A 1 159 ? -3.788 -3.807 -32.972 1.00 44.97 159 GLY A O 1
ATOM 1223 N N . SER A 1 160 ? -5.040 -2.611 -34.410 1.00 42.88 160 SER A N 1
ATOM 1224 C CA . SER A 1 160 ? -4.852 -3.496 -35.575 1.00 42.88 160 SER A CA 1
ATOM 1225 C C . SER A 1 160 ? -3.991 -2.937 -36.714 1.00 42.88 160 SER A C 1
ATOM 1227 O O . SER A 1 160 ? -3.859 -3.618 -37.732 1.00 42.88 160 SER A O 1
ATOM 1229 N N . SER A 1 161 ? -3.438 -1.718 -36.626 1.00 41.94 161 SER A N 1
ATOM 1230 C CA . SER A 1 161 ? -2.685 -1.162 -37.765 1.00 41.94 161 SER A CA 1
ATOM 1231 C C . SER A 1 161 ? -1.237 -1.695 -37.834 1.00 41.94 161 SER A C 1
ATOM 1233 O O . SER A 1 161 ? -0.588 -1.841 -36.798 1.00 41.94 161 SER A O 1
ATOM 1235 N N . PRO A 1 162 ? -0.721 -2.032 -39.033 1.00 41.31 162 PRO A N 1
ATOM 1236 C CA . PRO A 1 162 ? 0.424 -2.933 -39.194 1.00 41.31 162 PRO A CA 1
ATOM 1237 C C . PRO A 1 162 ? 1.792 -2.228 -39.217 1.00 41.31 162 PRO A C 1
ATOM 1239 O O . PRO A 1 162 ? 2.813 -2.890 -39.396 1.00 41.31 162 PRO A O 1
ATOM 1242 N N . ASP A 1 163 ? 1.837 -0.904 -39.040 1.00 42.16 163 ASP A N 1
ATOM 1243 C CA . ASP A 1 163 ? 2.929 -0.092 -39.599 1.00 42.16 163 ASP A CA 1
ATOM 1244 C C . ASP A 1 163 ? 3.783 0.649 -38.553 1.00 42.16 163 ASP A C 1
ATOM 1246 O O . ASP A 1 163 ? 4.255 1.763 -38.788 1.00 42.16 163 ASP A O 1
ATOM 1250 N N . THR A 1 164 ? 4.045 0.033 -37.403 1.00 44.81 164 THR A N 1
ATOM 1251 C CA . THR A 1 164 ? 5.207 0.407 -36.582 1.00 44.81 164 THR A CA 1
ATOM 1252 C C . THR A 1 164 ? 6.042 -0.836 -36.349 1.00 44.81 164 THR A C 1
ATOM 1254 O O . THR A 1 164 ? 5.552 -1.806 -35.777 1.00 44.81 164 THR A O 1
ATOM 1257 N N . GLU A 1 165 ? 7.280 -0.819 -36.835 1.00 35.91 165 GLU A N 1
ATOM 1258 C CA . GLU A 1 165 ? 8.269 -1.875 -36.631 1.00 35.91 165 GLU A CA 1
ATOM 1259 C C . GLU A 1 165 ? 8.285 -2.321 -35.151 1.00 35.91 165 GLU A C 1
ATOM 1261 O O . GLU A 1 165 ? 8.706 -1.567 -34.276 1.00 35.91 165 GLU A O 1
ATOM 1266 N N . GLY A 1 166 ? 7.776 -3.538 -34.896 1.00 36.38 166 GLY A N 1
ATOM 1267 C CA . GLY A 1 166 ? 7.586 -4.154 -33.571 1.00 36.38 166 GLY A CA 1
ATOM 1268 C C . GLY A 1 166 ? 6.258 -3.745 -32.913 1.00 36.38 166 GLY A C 1
ATOM 1269 O O . GLY A 1 166 ? 6.198 -2.736 -32.224 1.00 36.38 166 GLY A O 1
ATOM 1270 N N . GLY A 1 167 ? 5.123 -4.418 -33.106 1.00 36.25 167 GLY A N 1
ATOM 1271 C CA . GLY A 1 167 ? 4.928 -5.868 -33.121 1.00 36.25 167 GLY A CA 1
ATOM 1272 C C . GLY A 1 167 ? 4.445 -6.302 -31.736 1.00 36.25 167 GLY A C 1
ATOM 1273 O O . GLY A 1 167 ? 5.262 -6.345 -30.834 1.00 36.25 167 GLY A O 1
ATOM 1274 N N . SER A 1 168 ? 3.136 -6.575 -31.617 1.00 44.00 168 SER A N 1
ATOM 1275 C CA . SER A 1 168 ? 2.390 -7.019 -30.420 1.00 44.00 168 SER A CA 1
ATOM 1276 C C . SER A 1 168 ? 2.581 -6.217 -29.127 1.00 44.00 168 SER A C 1
ATOM 1278 O O . SER A 1 168 ? 3.609 -5.629 -28.831 1.00 44.00 168 SER A O 1
ATOM 1280 N N . CYS A 1 169 ? 1.534 -6.199 -28.309 1.00 51.19 169 CYS A N 1
ATOM 1281 C CA . CYS A 1 169 ? 1.583 -5.639 -26.957 1.00 51.19 169 CYS A CA 1
ATOM 1282 C C . CYS A 1 169 ? 2.216 -6.624 -25.947 1.00 51.19 169 CYS A C 1
ATOM 1284 O O . CYS A 1 169 ? 1.942 -6.501 -24.752 1.00 51.19 169 CYS A O 1
ATOM 1286 N N . ASP A 1 170 ? 3.021 -7.572 -26.449 1.00 43.66 170 ASP A N 1
ATOM 1287 C CA . ASP A 1 170 ? 3.620 -8.720 -25.752 1.00 43.66 170 ASP A CA 1
ATOM 1288 C C . ASP A 1 170 ? 5.150 -8.641 -25.791 1.00 43.66 170 ASP A C 1
ATOM 1290 O O . ASP A 1 170 ? 5.686 -8.378 -26.895 1.00 43.66 170 ASP A O 1
#

Organism: NCBI:txid2692173

Secondary structure (DSSP, 8-state):
--HHHHHHHHHHHHHHHHHHHHHHHHHHHHHHHHHHHHHHHHHHHHHHHHHHHHHHHHHHHHHHHHHHHHSS-HHHHHHHHHHHHTTT-PPPTTSTTTT-HHHHHHHHSSSPPPBPTTS-B-S-EETTEE-SSHHHHHHHHHHHHHHHTT---PPP--S----SSS----

Foldseek 3Di:
DPPVVVVVVVVVVVVVVVVVVVVVVVVVVVVVVVVVVVVVVVVVVVVVVVVVLVVLQVVLLVQLVCCQVPNDHNVVSVVSNVSSCVVVDQDDPPDPCSVPPQQCCQDPPPDHAAEQLLRGRAPCDDPSHHDNDPVSVVVVVVQVVCVVVVNPDDDDPNVDDDPDDDDDPD